Protein AF-A0A4R7IST4-F1 (afdb_monomer)

Solvent-accessible surface area (backbone atoms only — not comparable to full-atom values): 3453 Å² total; per-residue (Å²): 140,90,78,92,81,49,56,70,56,45,54,53,39,47,76,71,77,46,86,49,69,48,74,78,52,70,49,73,68,55,42,52,50,46,55,72,53,61,52,76,40,81,41,44,93,54,64,68,73,77,72,68,127

Structure (mmCIF, N/CA/C/O backbone):
data_AF-A0A4R7IST4-F1
#
_entry.id   AF-A0A4R7IST4-F1
#
loop_
_atom_site.group_PDB
_atom_site.id
_atom_site.type_symbol
_atom_site.label_atom_id
_atom_site.label_alt_id
_atom_site.label_comp_id
_atom_site.label_asym_id
_atom_site.label_entity_id
_atom_site.label_seq_id
_atom_site.pdbx_PDB_ins_code
_atom_site.Cartn_x
_atom_site.Cartn_y
_atom_site.Cartn_z
_atom_site.occupancy
_atom_site.B_iso_or_equiv
_atom_site.auth_seq_id
_atom_site.auth_comp_id
_atom_site.auth_asym_id
_atom_site.auth_atom_id
_atom_site.pdbx_PDB_model_num
ATOM 1 N N . GLN A 1 1 ? 14.643 6.138 -3.765 1.00 62.09 1 GLN A N 1
ATOM 2 C CA . GLN A 1 1 ? 13.191 6.045 -3.520 1.00 62.09 1 GLN A CA 1
ATOM 3 C C . GLN A 1 1 ? 12.899 6.635 -2.147 1.00 62.09 1 GLN A C 1
ATOM 5 O O . GLN A 1 1 ? 13.571 6.252 -1.197 1.00 62.09 1 GLN A O 1
ATOM 10 N N . HIS A 1 2 ? 11.971 7.586 -2.047 1.00 65.62 2 HIS A N 1
ATOM 11 C CA . HIS A 1 2 ? 11.483 8.094 -0.762 1.00 65.62 2 HIS A CA 1
ATOM 12 C C . HIS A 1 2 ? 10.105 7.490 -0.506 1.00 65.62 2 HIS A C 1
ATOM 14 O O . HIS A 1 2 ? 9.263 7.502 -1.397 1.00 65.62 2 HIS A O 1
ATOM 20 N N . THR A 1 3 ? 9.897 6.955 0.692 1.00 74.06 3 THR A N 1
ATOM 21 C CA . THR A 1 3 ? 8.646 6.316 1.103 1.00 74.06 3 THR A CA 1
ATOM 22 C C . THR A 1 3 ? 8.137 7.040 2.340 1.00 74.06 3 THR A C 1
ATOM 24 O O . THR A 1 3 ? 8.893 7.252 3.284 1.00 74.06 3 THR A O 1
ATOM 27 N N . VAL A 1 4 ? 6.861 7.425 2.317 1.00 86.19 4 VAL A N 1
ATOM 28 C CA . VAL A 1 4 ? 6.133 7.963 3.482 1.00 86.19 4 VAL A CA 1
ATOM 29 C C . VAL A 1 4 ? 5.362 6.873 4.234 1.00 86.19 4 VAL A C 1
ATOM 31 O O . VAL A 1 4 ? 4.794 7.135 5.287 1.00 86.19 4 VAL A O 1
ATOM 34 N N . THR A 1 5 ? 5.331 5.660 3.679 1.00 94.94 5 THR A N 1
ATOM 35 C CA . THR A 1 5 ? 4.607 4.509 4.219 1.00 94.94 5 THR A CA 1
ATOM 36 C C . THR A 1 5 ? 5.475 3.730 5.197 1.00 94.94 5 THR A C 1
ATOM 38 O O . THR A 1 5 ? 6.473 3.123 4.809 1.00 94.94 5 THR A O 1
ATOM 41 N N . ASP A 1 6 ? 5.064 3.723 6.457 1.00 96.50 6 ASP A N 1
ATOM 42 C CA . ASP A 1 6 ? 5.619 2.893 7.519 1.00 96.50 6 ASP A CA 1
ATOM 43 C C . ASP A 1 6 ? 4.510 2.084 8.210 1.00 96.50 6 ASP A C 1
ATOM 45 O O . ASP A 1 6 ? 3.329 2.213 7.876 1.00 96.50 6 ASP A O 1
ATOM 49 N N . GLN A 1 7 ? 4.889 1.235 9.170 1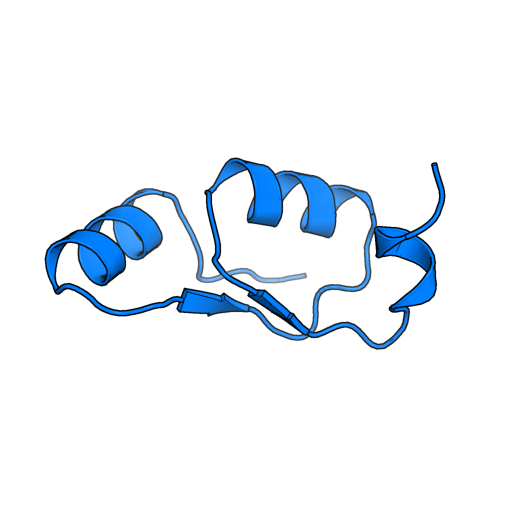.00 97.69 7 GLN A N 1
ATOM 50 C CA . GLN A 1 7 ? 3.931 0.375 9.871 1.00 97.69 7 GLN A CA 1
ATOM 51 C C . GLN A 1 7 ? 2.874 1.189 1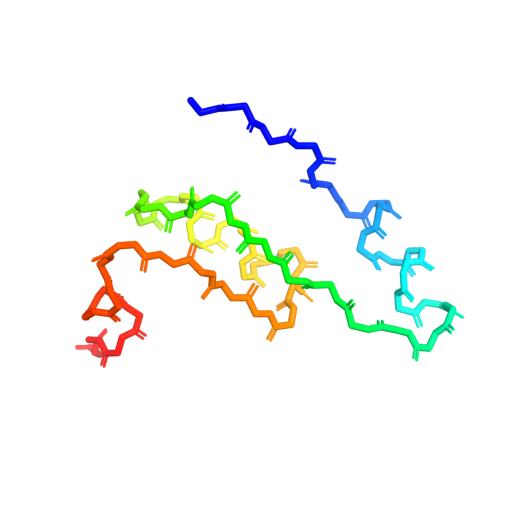0.627 1.00 97.69 7 GLN A C 1
ATOM 53 O O . GLN A 1 7 ? 1.702 0.831 10.620 1.00 97.69 7 GLN A O 1
ATOM 58 N N . THR A 1 8 ? 3.270 2.314 11.233 1.00 98.00 8 THR A N 1
ATOM 59 C CA . THR A 1 8 ? 2.355 3.171 12.000 1.00 98.00 8 THR A CA 1
ATOM 60 C C . THR A 1 8 ? 1.246 3.716 11.107 1.00 98.00 8 THR A C 1
ATOM 62 O O . THR A 1 8 ? 0.083 3.753 11.513 1.00 98.00 8 THR A O 1
ATOM 65 N N . LEU A 1 9 ? 1.593 4.138 9.888 1.00 97.62 9 LEU A N 1
ATOM 66 C CA . LEU A 1 9 ? 0.620 4.619 8.917 1.00 97.62 9 LEU A CA 1
ATOM 67 C C . LEU A 1 9 ? -0.331 3.504 8.476 1.00 97.62 9 LEU A C 1
ATOM 69 O O . LEU A 1 9 ? -1.541 3.730 8.468 1.00 97.62 9 LEU A O 1
ATOM 73 N N . VAL A 1 10 ? 0.199 2.324 8.135 1.00 98.25 10 VAL A N 1
ATOM 74 C CA . VAL A 1 10 ? -0.623 1.186 7.692 1.00 98.25 10 VAL A CA 1
ATOM 75 C C . VAL A 1 10 ? -1.613 0.784 8.783 1.00 98.25 10 VAL A C 1
ATOM 77 O O . VAL A 1 10 ? -2.822 0.813 8.549 1.00 98.25 10 VAL A O 1
ATOM 80 N N . ASP A 1 11 ? -1.128 0.556 10.006 1.00 98.44 11 ASP A N 1
ATOM 81 C CA . ASP A 1 11 ? -1.966 0.174 11.145 1.00 98.44 11 ASP A CA 1
ATOM 82 C C . ASP A 1 11 ? -3.069 1.206 11.400 1.00 98.44 11 ASP A C 1
ATOM 84 O O . ASP A 1 11 ? -4.218 0.860 11.686 1.00 98.44 11 ASP A O 1
ATOM 88 N N . ARG A 1 12 ? -2.742 2.500 11.286 1.00 98.44 12 ARG A N 1
ATOM 89 C CA . ARG A 1 12 ? -3.712 3.571 11.513 1.00 98.44 12 ARG A CA 1
ATOM 90 C C . ARG A 1 12 ? -4.806 3.591 10.450 1.00 98.44 12 ARG A C 1
ATOM 92 O O . ARG A 1 12 ? -5.962 3.833 10.797 1.00 98.44 12 ARG A O 1
ATOM 99 N N . VAL A 1 13 ? -4.461 3.375 9.183 1.00 98.44 13 VAL A N 1
ATOM 100 C CA . VAL A 1 13 ? -5.438 3.338 8.086 1.00 98.44 13 VAL A CA 1
ATOM 101 C C . VAL A 1 13 ? -6.356 2.124 8.235 1.00 98.44 13 VAL A C 1
ATOM 103 O O . VAL A 1 13 ? -7.579 2.283 8.197 1.00 98.44 13 VAL A O 1
ATOM 106 N N . HIS A 1 14 ? -5.799 0.957 8.558 1.00 98.56 14 HIS A N 1
ATOM 107 C CA . HIS A 1 14 ? -6.584 -0.252 8.823 1.00 98.56 14 HIS A CA 1
ATOM 108 C C . HIS A 1 14 ? -7.494 -0.120 10.049 1.00 98.56 14 HIS A C 1
ATOM 110 O O . HI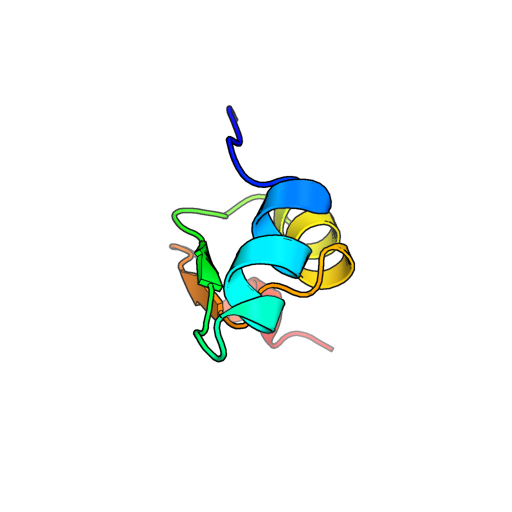S A 1 14 ? -8.650 -0.535 10.003 1.00 98.56 14 HIS A O 1
ATOM 116 N N . GLN A 1 15 ? -7.044 0.529 11.130 1.00 98.62 15 GLN A N 1
ATOM 117 C CA . GLN A 1 15 ? -7.891 0.829 12.298 1.00 98.62 15 GLN A CA 1
ATOM 118 C C . GLN A 1 15 ? -9.103 1.706 11.964 1.00 98.62 15 GLN A C 1
ATOM 120 O O . GLN A 1 15 ? -10.104 1.677 12.680 1.00 98.62 15 GLN A O 1
ATOM 125 N N . LEU A 1 16 ? -9.011 2.511 10.906 1.00 98.56 16 LEU A N 1
ATOM 126 C CA . LEU A 1 16 ? -10.114 3.328 10.410 1.00 98.56 16 LEU A CA 1
ATOM 127 C C . LEU A 1 16 ? -11.029 2.556 9.441 1.00 98.56 16 LEU A C 1
ATOM 129 O O . LEU A 1 16 ? -12.000 3.131 8.956 1.00 98.56 16 LEU A O 1
ATOM 133 N N . GLY A 1 17 ? -10.750 1.275 9.178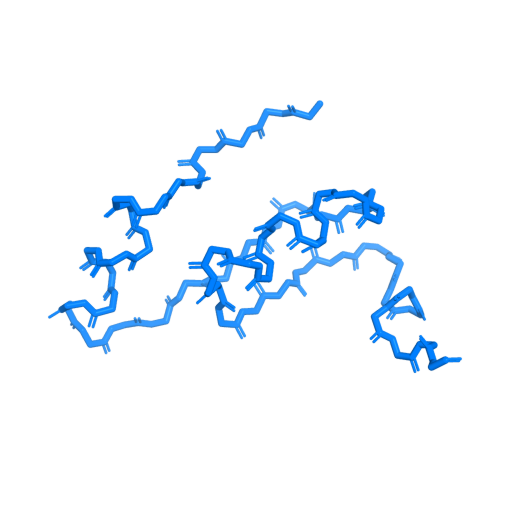 1.00 98.56 17 GLY A N 1
ATOM 134 C CA . GLY A 1 17 ? -11.523 0.429 8.268 1.00 98.56 17 GLY A CA 1
ATOM 135 C C . GLY A 1 17 ? -11.337 0.789 6.794 1.00 98.56 17 GLY A C 1
ATOM 136 O O . GLY A 1 17 ? -12.264 0.605 6.009 1.00 98.56 17 GLY A O 1
ATOM 137 N N . MET A 1 18 ? -10.183 1.357 6.437 1.00 98.69 18 MET A N 1
ATOM 138 C CA . MET A 1 18 ? -9.844 1.770 5.074 1.00 98.69 18 MET A CA 1
ATOM 139 C C . MET A 1 18 ? -8.673 0.948 4.529 1.00 98.69 18 MET A C 1
ATOM 141 O O . MET A 1 18 ? -7.844 0.477 5.306 1.00 98.69 18 MET A O 1
ATOM 145 N N . ASP A 1 19 ? -8.576 0.873 3.201 1.00 98.44 19 ASP A N 1
ATOM 146 C CA . ASP A 1 19 ? -7.450 0.260 2.490 1.00 98.44 19 ASP A CA 1
ATOM 147 C C . ASP A 1 19 ? -6.347 1.297 2.207 1.00 98.44 19 ASP A C 1
ATOM 149 O O . ASP A 1 19 ? -6.625 2.480 1.968 1.00 98.44 19 ASP A O 1
ATOM 153 N N . ILE A 1 20 ? -5.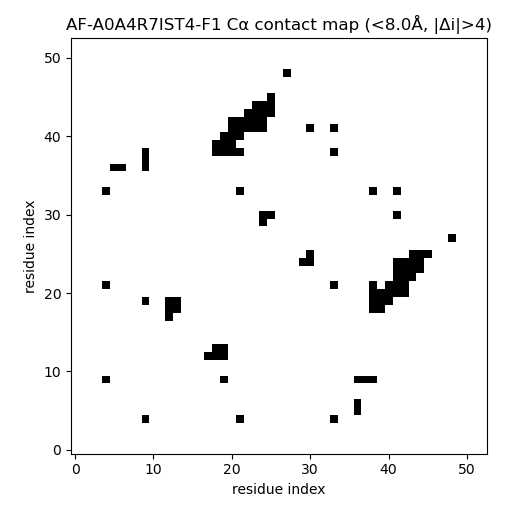088 0.854 2.174 1.00 97.88 20 ILE A N 1
ATOM 154 C CA . ILE A 1 20 ? -3.925 1.661 1.792 1.00 97.88 20 ILE A CA 1
ATOM 155 C C . ILE A 1 20 ? -3.186 1.048 0.601 1.00 97.88 20 ILE A C 1
ATOM 157 O O . ILE A 1 20 ? -2.569 -0.012 0.684 1.00 97.88 20 ILE A O 1
ATOM 161 N N . ASN A 1 21 ? -3.179 1.791 -0.507 1.00 97.56 21 ASN A N 1
ATOM 162 C CA . ASN A 1 21 ? -2.474 1.428 -1.733 1.00 97.56 21 ASN A CA 1
ATOM 163 C C . ASN A 1 21 ? -1.271 2.352 -1.949 1.00 97.56 21 ASN A C 1
ATOM 165 O O . ASN A 1 21 ? -1.375 3.568 -1.773 1.00 97.56 21 ASN A O 1
ATOM 169 N N . VAL A 1 22 ? -0.138 1.791 -2.370 1.00 96.31 22 VAL A N 1
ATOM 170 C CA . VAL A 1 22 ? 1.116 2.534 -2.591 1.00 96.31 22 VAL A CA 1
ATOM 171 C C . VAL A 1 22 ? 1.488 2.616 -4.068 1.00 96.31 22 VAL A C 1
ATOM 173 O O . VAL A 1 22 ? 1.169 1.727 -4.855 1.00 96.31 22 VAL A O 1
ATOM 176 N N . TRP A 1 23 ? 2.182 3.692 -4.440 1.00 95.38 23 TRP A N 1
ATOM 177 C CA . TRP A 1 23 ? 2.612 3.993 -5.807 1.00 95.38 23 TRP A CA 1
ATOM 178 C C . TRP A 1 23 ? 3.897 4.846 -5.801 1.00 95.38 23 TRP A C 1
ATOM 180 O O . TRP A 1 23 ? 4.188 5.505 -4.804 1.00 95.38 23 TRP A O 1
ATOM 190 N N . THR A 1 24 ? 4.686 4.912 -6.874 1.00 94.69 24 THR A N 1
ATOM 191 C CA . THR A 1 24 ? 4.930 3.826 -7.840 1.00 94.69 24 THR A CA 1
ATOM 192 C C . THR A 1 24 ? 6.072 2.983 -7.275 1.00 94.69 24 THR A C 1
ATOM 194 O O . THR A 1 24 ? 7.119 3.529 -6.920 1.00 94.69 24 THR A O 1
ATOM 197 N N . VAL A 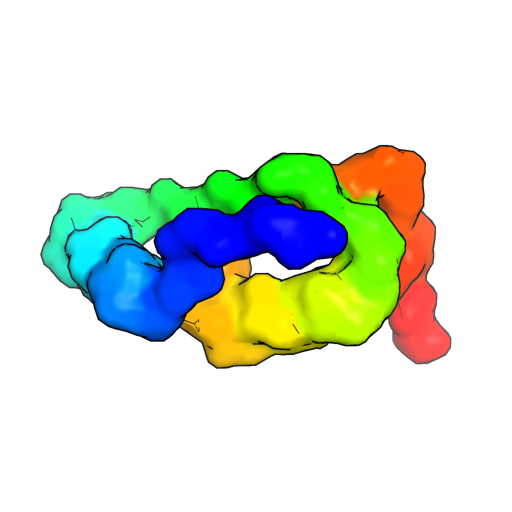1 25 ? 5.866 1.675 -7.112 1.00 94.62 25 VAL A N 1
ATOM 198 C CA . VAL A 1 25 ? 6.835 0.795 -6.437 1.00 94.62 25 VAL A CA 1
ATOM 199 C C . VAL A 1 25 ? 7.395 -0.222 -7.420 1.00 94.62 25 VAL A C 1
ATOM 201 O O . VAL A 1 25 ? 6.799 -1.270 -7.634 1.00 94.62 25 VAL A O 1
ATOM 204 N N . ASP A 1 26 ? 8.560 0.076 -7.983 1.00 93.88 26 ASP A N 1
ATOM 205 C CA . ASP A 1 26 ? 9.127 -0.720 -9.081 1.00 93.88 26 ASP A CA 1
ATOM 206 C C . ASP A 1 26 ? 10.250 -1.661 -8.656 1.00 93.88 26 ASP A C 1
ATOM 208 O O . ASP A 1 26 ? 10.490 -2.694 -9.279 1.00 93.88 26 ASP A O 1
ATOM 212 N N . GLU A 1 27 ? 10.946 -1.321 -7.574 1.00 92.12 27 GLU A N 1
ATOM 213 C CA . GLU A 1 27 ? 12.093 -2.095 -7.120 1.00 92.12 27 GLU A CA 1
ATOM 214 C C . GLU A 1 27 ? 11.637 -3.350 -6.356 1.00 92.12 27 GLU A C 1
ATOM 216 O O . GLU A 1 27 ? 10.910 -3.225 -5.362 1.00 92.12 27 GLU A O 1
ATOM 221 N N . PRO A 1 28 ? 12.119 -4.564 -6.697 1.00 90.56 28 PRO A N 1
ATOM 222 C CA . PRO A 1 28 ? 11.708 -5.802 -6.026 1.00 90.56 28 PRO A CA 1
ATOM 223 C C . PRO A 1 28 ? 11.920 -5.786 -4.507 1.00 90.56 28 PRO A C 1
ATOM 225 O O . PRO A 1 28 ? 11.166 -6.401 -3.754 1.00 90.56 28 PRO A O 1
ATOM 228 N N . GLY A 1 29 ? 12.960 -5.089 -4.038 1.00 91.75 29 GLY A N 1
ATOM 229 C CA . GLY A 1 29 ? 13.196 -4.886 -2.609 1.00 91.75 29 GLY A CA 1
ATOM 230 C C . GLY A 1 29 ? 12.111 -4.035 -1.954 1.00 91.75 29 GLY A C 1
ATOM 231 O O . GLY A 1 29 ? 11.625 -4.391 -0.885 1.00 91.75 29 GLY A O 1
ATOM 232 N N . ALA A 1 30 ? 11.694 -2.955 -2.615 1.00 92.94 30 ALA A N 1
ATOM 233 C CA . ALA A 1 30 ? 10.638 -2.089 -2.118 1.00 92.94 30 ALA A CA 1
ATOM 234 C C . ALA A 1 30 ? 9.273 -2.783 -2.137 1.00 92.94 30 ALA A C 1
ATOM 236 O O . ALA A 1 30 ? 8.539 -2.660 -1.162 1.00 92.94 30 ALA A O 1
ATOM 237 N N . ILE A 1 31 ? 8.969 -3.561 -3.182 1.00 92.44 31 ILE A N 1
ATOM 238 C CA . ILE A 1 31 ? 7.765 -4.400 -3.247 1.00 92.44 31 ILE A CA 1
ATOM 239 C C . ILE A 1 31 ? 7.695 -5.308 -2.016 1.00 92.44 31 ILE A C 1
ATOM 241 O O . ILE A 1 31 ? 6.711 -5.263 -1.285 1.00 92.44 31 ILE A O 1
ATOM 245 N N . ARG A 1 32 ? 8.769 -6.061 -1.722 1.00 92.50 32 ARG A N 1
ATOM 246 C CA . ARG A 1 32 ? 8.822 -6.933 -0.536 1.00 92.50 32 ARG A CA 1
ATOM 247 C C . ARG A 1 32 ? 8.601 -6.165 0.763 1.00 92.50 32 ARG A C 1
ATOM 249 O O . ARG A 1 32 ? 7.875 -6.650 1.624 1.00 92.50 32 ARG A O 1
ATOM 256 N N . THR A 1 33 ? 9.199 -4.982 0.903 1.00 94.62 33 THR A N 1
ATOM 257 C CA . THR A 1 33 ? 8.997 -4.136 2.086 1.00 94.62 33 THR A CA 1
ATOM 258 C C . THR A 1 33 ? 7.542 -3.688 2.210 1.00 94.62 33 THR A C 1
ATOM 260 O O . THR A 1 33 ? 6.965 -3.837 3.279 1.00 94.62 33 THR A O 1
ATOM 263 N N . MET A 1 34 ? 6.926 -3.180 1.139 1.00 95.50 34 MET A N 1
ATOM 264 C CA . MET A 1 34 ? 5.533 -2.718 1.168 1.00 95.50 34 MET A CA 1
ATOM 265 C C . MET A 1 34 ? 4.565 -3.872 1.453 1.00 95.50 34 MET A C 1
ATOM 267 O O . MET A 1 34 ? 3.684 -3.736 2.296 1.00 95.50 34 MET A O 1
ATOM 271 N N . THR A 1 35 ? 4.775 -5.037 0.833 1.00 94.00 35 THR A N 1
ATOM 272 C CA . THR A 1 35 ? 4.002 -6.249 1.138 1.00 94.00 35 THR A CA 1
ATOM 273 C C . THR A 1 35 ? 4.165 -6.667 2.600 1.00 94.00 35 THR A C 1
ATOM 275 O O . THR A 1 35 ? 3.180 -7.020 3.238 1.00 94.00 35 THR A O 1
ATOM 278 N N . ALA A 1 36 ? 5.379 -6.599 3.156 1.00 96.31 36 ALA A N 1
ATOM 279 C CA . ALA A 1 36 ? 5.627 -6.934 4.559 1.00 96.31 36 ALA A CA 1
ATOM 280 C C . ALA A 1 36 ? 4.970 -5.951 5.543 1.00 96.31 36 ALA A C 1
ATOM 282 O O . ALA A 1 36 ? 4.587 -6.371 6.630 1.00 96.31 36 ALA A O 1
ATOM 283 N N . LEU A 1 37 ? 4.812 -4.678 5.161 1.00 97.44 37 LEU A N 1
ATOM 284 C CA . LEU A 1 37 ? 4.053 -3.695 5.943 1.00 97.44 37 LEU A CA 1
ATOM 285 C C . LEU A 1 37 ? 2.542 -3.972 5.942 1.00 97.44 37 LEU A C 1
ATOM 287 O O . LEU A 1 37 ? 1.838 -3.435 6.789 1.00 97.44 37 LEU A O 1
ATOM 291 N N . 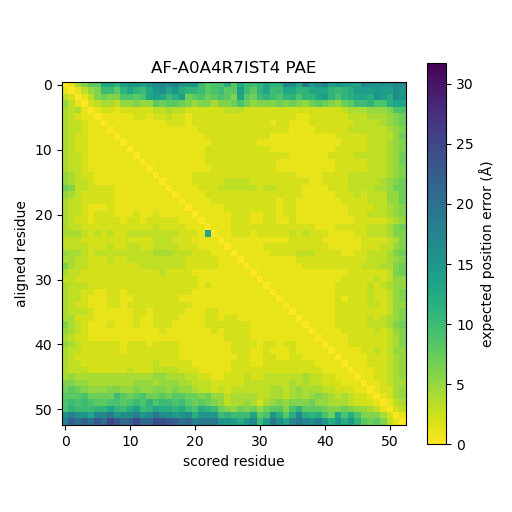GLY A 1 38 ? 2.049 -4.801 5.016 1.00 97.56 38 GLY A N 1
ATOM 292 C CA . GLY A 1 38 ? 0.634 -5.148 4.908 1.00 97.56 38 GLY A CA 1
ATOM 293 C C . GLY A 1 38 ? -0.189 -4.174 4.068 1.00 97.56 38 GLY A C 1
ATOM 294 O O . GLY A 1 38 ? -1.379 -4.044 4.314 1.00 97.56 38 GLY A O 1
ATOM 295 N N . VAL A 1 39 ? 0.411 -3.477 3.095 1.00 97.94 39 VAL A N 1
ATOM 296 C CA . VAL A 1 39 ? -0.370 -2.645 2.159 1.00 97.94 39 VAL A CA 1
ATOM 297 C C . VAL A 1 39 ? -1.343 -3.501 1.343 1.00 97.94 39 VAL A C 1
ATOM 299 O O . VAL A 1 39 ? -1.024 -4.632 0.970 1.00 97.94 39 VAL A O 1
ATOM 302 N N . ASP A 1 40 ? -2.498 -2.937 1.008 1.00 98.19 40 ASP A N 1
ATOM 303 C CA . ASP A 1 40 ? -3.589 -3.662 0.343 1.00 98.19 40 ASP A CA 1
ATOM 304 C C . ASP A 1 40 ? -3.414 -3.718 -1.182 1.00 98.19 40 ASP A C 1
ATOM 306 O O . ASP A 1 40 ? -3.970 -4.579 -1.867 1.00 98.19 40 ASP A O 1
ATOM 310 N N . GLY A 1 41 ? -2.583 -2.827 -1.725 1.00 96.69 41 GLY A N 1
ATOM 311 C CA . GLY A 1 41 ? -2.319 -2.750 -3.151 1.00 96.69 41 GLY A CA 1
ATOM 312 C C . GLY A 1 41 ? -0.999 -2.069 -3.479 1.00 96.69 41 GLY A C 1
ATOM 313 O O . GLY A 1 41 ? -0.565 -1.120 -2.822 1.00 96.69 41 GLY A O 1
ATOM 314 N N . ILE A 1 42 ? -0.368 -2.553 -4.547 1.00 95.75 42 ILE A N 1
ATOM 315 C CA . ILE A 1 42 ? 0.854 -1.988 -5.115 1.00 95.75 42 ILE A CA 1
ATOM 316 C C . ILE A 1 42 ? 0.565 -1.565 -6.550 1.00 95.75 42 ILE A C 1
ATOM 318 O O . ILE A 1 42 ? 0.140 -2.372 -7.376 1.00 95.75 42 ILE A O 1
ATOM 322 N N . ILE A 1 43 ? 0.835 -0.299 -6.844 1.00 96.25 43 ILE A N 1
ATOM 323 C CA . ILE A 1 43 ? 0.823 0.262 -8.190 1.00 96.25 43 ILE A CA 1
ATOM 324 C C . ILE A 1 43 ? 2.284 0.342 -8.654 1.00 96.25 43 ILE A C 1
ATOM 326 O O . ILE A 1 43 ? 3.119 0.970 -7.999 1.00 96.25 43 ILE A O 1
ATOM 330 N N . THR A 1 44 ? 2.595 -0.328 -9.763 1.00 95.31 44 THR A N 1
ATOM 331 C CA . THR A 1 44 ? 3.944 -0.454 -10.336 1.00 95.31 44 THR A CA 1
ATOM 332 C C . THR A 1 44 ? 3.884 -0.369 -11.855 1.00 95.31 44 THR A C 1
ATOM 334 O O . THR A 1 44 ? 2.897 -0.793 -12.462 1.00 95.31 44 THR A O 1
ATOM 337 N N . ASP A 1 45 ? 4.966 0.109 -12.463 1.00 95.81 45 ASP A N 1
ATOM 338 C CA . ASP A 1 45 ? 5.161 0.070 -13.911 1.00 95.81 45 ASP A CA 1
ATOM 339 C C . ASP A 1 45 ? 5.537 -1.342 -14.409 1.00 95.81 45 ASP A C 1
ATOM 341 O O . ASP A 1 45 ? 5.460 -1.631 -15.605 1.00 95.81 45 ASP A O 1
ATOM 345 N N . TYR A 1 46 ? 5.900 -2.256 -13.498 1.00 93.00 46 TYR A N 1
ATOM 346 C CA . TYR A 1 46 ? 6.368 -3.611 -13.802 1.00 93.00 46 TYR A CA 1
ATOM 347 C C . TYR A 1 46 ? 5.505 -4.697 -13.130 1.00 93.00 46 TYR A C 1
ATOM 349 O O . TYR A 1 46 ? 6.016 -5.484 -12.322 1.00 93.00 46 TYR A O 1
ATOM 357 N N . PRO A 1 47 ? 4.205 -4.817 -13.467 1.00 90.31 47 PRO A N 1
ATOM 358 C CA . PRO A 1 47 ? 3.283 -5.754 -12.815 1.00 90.31 47 PRO A CA 1
ATOM 359 C C . PRO A 1 47 ? 3.723 -7.224 -12.910 1.00 90.31 47 PRO A C 1
ATOM 361 O O . PRO A 1 47 ? 3.419 -8.024 -12.028 1.00 90.31 47 PRO A O 1
ATOM 364 N N . GLN A 1 48 ? 4.502 -7.587 -13.934 1.00 88.25 48 GLN A N 1
ATOM 365 C CA . GLN A 1 48 ? 5.060 -8.930 -14.103 1.00 88.25 48 GLN A CA 1
ATOM 366 C C . GLN A 1 48 ? 5.936 -9.385 -12.927 1.00 88.25 48 G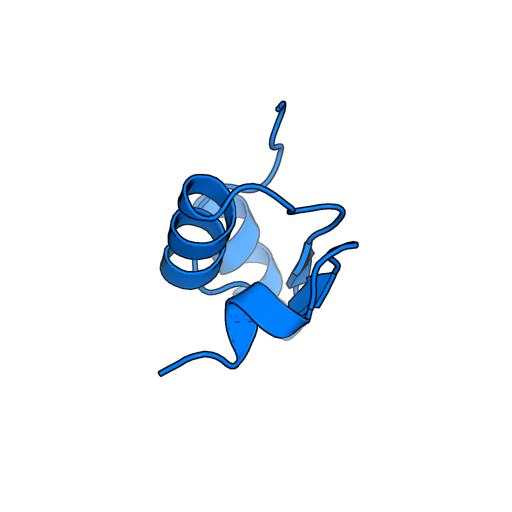LN A C 1
ATOM 368 O O . GLN A 1 48 ? 6.046 -10.587 -12.683 1.00 88.25 48 GLN A O 1
ATOM 373 N N . THR A 1 49 ? 6.542 -8.448 -12.190 1.00 83.00 49 THR A N 1
ATOM 374 C CA . THR A 1 49 ? 7.403 -8.752 -11.036 1.00 83.00 49 THR A CA 1
ATOM 375 C C . THR A 1 49 ? 6.618 -9.279 -9.831 1.00 83.00 49 THR A C 1
ATOM 377 O O . THR A 1 49 ? 7.194 -9.960 -8.989 1.00 83.00 49 THR A O 1
ATOM 380 N N . LEU A 1 50 ? 5.303 -9.025 -9.768 1.00 78.88 50 LEU A N 1
ATOM 381 C CA . LEU A 1 50 ? 4.421 -9.471 -8.682 1.00 78.88 50 LEU A CA 1
ATOM 382 C C . LEU A 1 50 ? 3.879 -10.893 -8.889 1.00 78.88 50 LEU A C 1
ATOM 384 O O . LEU A 1 50 ? 3.495 -11.557 -7.931 1.00 78.88 50 LEU A O 1
ATOM 388 N N . THR A 1 51 ? 3.815 -11.364 -10.137 1.00 79.00 51 THR A N 1
ATOM 389 C CA . THR A 1 51 ? 3.150 -12.631 -10.497 1.00 79.00 51 THR A CA 1
ATOM 390 C C . THR A 1 51 ? 4.106 -13.787 -10.784 1.00 79.00 51 THR A C 1
ATOM 392 O O . THR A 1 51 ? 3.656 -14.920 -10.962 1.00 79.00 51 THR A O 1
ATOM 395 N N . GLN A 1 52 ? 5.410 -13.524 -10.877 1.00 61.75 52 GLN A N 1
ATOM 396 C CA . GLN A 1 52 ? 6.405 -14.564 -11.133 1.00 61.75 52 GLN A CA 1
ATOM 397 C C . GLN A 1 52 ? 6.667 -15.361 -9.846 1.00 61.75 52 GLN A C 1
ATOM 399 O O . GLN A 1 52 ? 7.145 -14.811 -8.856 1.00 61.75 52 GLN A O 1
ATOM 404 N N . ARG A 1 53 ? 6.278 -16.643 -9.869 1.00 55.44 53 ARG A N 1
ATOM 405 C CA . ARG A 1 53 ? 6.548 -17.638 -8.820 1.00 55.44 53 ARG A CA 1
ATOM 406 C C . ARG A 1 53 ? 7.949 -18.214 -8.942 1.00 55.44 53 ARG A C 1
ATOM 408 O O . ARG A 1 53 ? 8.381 -18.426 -10.097 1.00 55.44 53 ARG A O 1
#

Mean predicted aligned error: 3.35 Å

Nearest PDB structures (foldseek):
  3ch0-assembly1_A  TM=9.559E-01  e=1.384E-04  Cytophaga hutchinsonii ATCC 33406
  3l12-a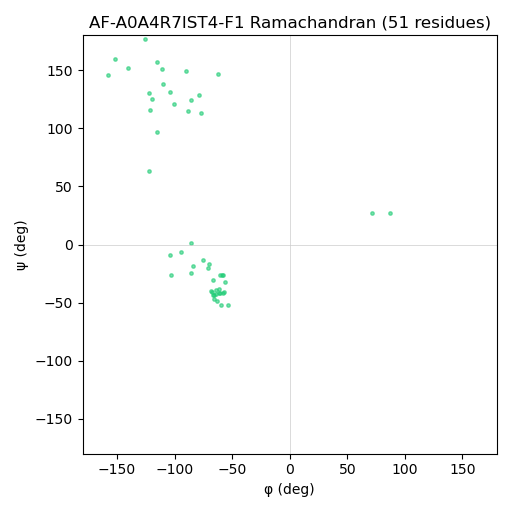ssembly1_A  TM=9.906E-01  e=1.523E-03  Ruegeria pomeroyi
  3l12-assembly1_B  TM=9.788E-01  e=1.882E-03  Ruegeria pomeroyi
  2pz0-assembly1_A  TM=9.893E-01  e=8.881E-03  Caldanaerobacter subterraneus subsp. tengcongensis MB4
  1vd6-assembly1_A  TM=9.450E-01  e=1.178E-02  Thermus thermophilus HB8

pLDDT: mean 91.72, std 10.24, range [55.44, 98.69]

Secondary structure (DSSP, 8-state):
------HHHHHHHHHTT---EE----SHHHHHHHHHHT-SEE--S-THHHH--

Radius of gyration: 11.19 Å; Cα contacts (8 Å, |Δi|>4): 50; chains: 1; bounding box: 25×26×26 Å

Foldseek 3Di:
DDDPDDLVVCVVCVVVVHAAEDDAQEDLVSVVVCVVSPHPYYHYPCVVSVPDD

Sequence (53 aa):
QHTVTDQTLVDRVHQLGMDINVWTVDEPGAIRTMTALGVDGIITDYPQTLTQR